Protein AF-A0A1E3W9G1-F1 (afdb_monomer)

Solvent-accessible surface area (backbone atoms only — not comparable to full-atom values): 9710 Å² total; per-residue (Å²): 134,84,79,87,73,79,78,73,86,50,67,66,60,49,48,41,68,75,67,39,70,68,61,75,42,59,70,64,45,57,69,68,51,80,87,74,96,67,66,75,86,49,48,66,54,54,53,50,47,46,66,70,64,34,41,70,50,72,61,52,53,50,43,53,52,48,52,49,48,34,66,64,41,34,56,85,68,69,52,82,55,91,99,53,67,56,91,52,40,55,71,46,56,67,44,75,68,46,51,54,50,38,54,54,50,12,29,49,46,20,46,76,71,74,40,58,51,46,53,72,65,32,41,59,73,49,35,60,80,58,41,56,92,36,52,37,59,31,78,92,47,54,92,47,39,70,65,50,52,52,51,49,52,53,47,42,61,71,66,48,72,77,123

Foldseek 3Di:
DDDPDDDDPDPVVVCCCVPPCLNVDVPNVVVPPDPDP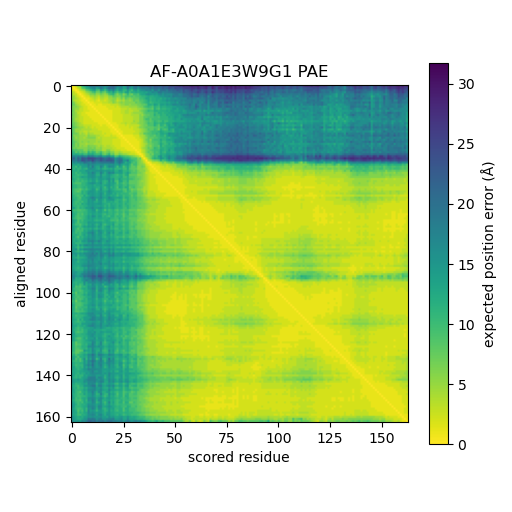DDPVCVVVVLVCLVVQADEDPLRVVLLVLLLCCLQQVVVLPDDDPPDPSRQFFPDFPDPVLSVVLVSQQSVQCVVVVHRYGFPVSSLVCVCVSGLVGTDTDPVCPVVSVVVSVSSSVSSPVRRDGD

pLDDT: mean 91.95, std 9.38, range [39.34, 98.38]

InterPro domains:
  IPR041628 ChlI/MoxR, AAA lid domain [PF17863] (89-140)

Radius of gyration: 20.79 Å; Cα contacts (8 Å, |Δi|>4): 150; chains: 1; bounding box: 50×44×44 Å

Sequence (163 aa):
MEITMETPKDRDIRRALAFDPRFYDADALVRTVPEDVLDYRVLSDVARAIQAEIHASEALERYTLDLWNAVRDPVSVGIDIDGVDMSRLVQGGASPRGMAYLVRAGRVAAWLDGRDMVVPEDLRTVFTEVMSHRVFLDPIYELRRDALVQALFGQVFATVPAP

Secondary structure (DSSP, 8-state):
-----PPP--HHHHHHHHH-GGGT-HHHHHTTSPS-SS-GGGHHHHHHHHHHHSB--HHHHHHHHHHHHHHH-TGGGT---TT--HHHHEEEE--HHHHHHHHHHHHHHHHHTT-SB--HHHHHHHHHHHHGGGEEEPGGGGGGHHHHHHHHHHHHHHHS---

Mean predicted aligned error: 7.39 Å

Structure (mmCIF, N/CA/C/O backbone):
data_AF-A0A1E3W9G1-F1
#
_entry.id   AF-A0A1E3W9G1-F1
#
loop_
_atom_site.group_PDB
_atom_site.id
_atom_site.type_symbol
_atom_site.label_atom_id
_atom_site.label_alt_id
_atom_site.label_comp_id
_atom_site.label_asym_id
_atom_site.label_entity_id
_atom_site.label_seq_id
_atom_site.pdbx_PDB_ins_code
_atom_site.Cartn_x
_atom_site.Cartn_y
_atom_site.Cartn_z
_atom_site.occupancy
_atom_site.B_iso_or_equiv
_atom_site.auth_seq_id
_atom_site.auth_comp_id
_atom_site.auth_asym_id
_atom_site.auth_atom_id
_atom_site.pdbx_PDB_model_num
ATOM 1 N N . MET A 1 1 ? 15.781 -4.820 4.191 1.00 40.22 1 MET A N 1
ATOM 2 C CA . MET A 1 1 ? 14.791 -5.658 3.493 1.00 40.22 1 MET A CA 1
ATOM 3 C C . MET A 1 1 ? 15.419 -7.031 3.449 1.00 40.22 1 MET A C 1
ATOM 5 O O . MET A 1 1 ? 16.341 -7.235 2.674 1.00 40.22 1 MET A O 1
ATOM 9 N N . GLU A 1 2 ? 15.074 -7.888 4.400 1.00 39.34 2 GLU A N 1
ATOM 10 C CA . GLU A 1 2 ? 15.549 -9.270 4.381 1.00 39.34 2 GLU A CA 1
ATOM 11 C C . GLU A 1 2 ? 14.642 -10.023 3.412 1.00 39.34 2 GLU A C 1
ATOM 13 O O . GLU A 1 2 ? 13.426 -10.032 3.584 1.00 39.34 2 GLU A O 1
ATOM 18 N N . ILE A 1 3 ? 15.214 -10.569 2.340 1.00 48.06 3 ILE A N 1
ATOM 19 C CA . ILE A 1 3 ? 14.472 -11.448 1.441 1.00 48.06 3 ILE A CA 1
ATOM 20 C C . ILE A 1 3 ? 14.398 -12.794 2.155 1.00 48.06 3 ILE A C 1
ATOM 22 O O . ILE A 1 3 ? 15.411 -13.482 2.283 1.00 48.06 3 ILE A O 1
ATOM 26 N N . THR A 1 4 ? 13.220 -13.158 2.663 1.00 59.72 4 THR A N 1
ATOM 27 C CA . THR A 1 4 ? 13.001 -14.487 3.234 1.00 59.72 4 THR A CA 1
ATOM 28 C C . THR A 1 4 ? 13.128 -15.519 2.119 1.00 59.72 4 THR A C 1
ATOM 30 O O . THR A 1 4 ? 12.236 -15.684 1.292 1.00 59.72 4 THR A O 1
ATOM 33 N N . MET A 1 5 ? 14.270 -16.197 2.073 1.00 71.81 5 MET A N 1
ATOM 34 C CA . MET A 1 5 ? 14.516 -17.303 1.157 1.00 71.81 5 MET A CA 1
ATOM 35 C C . MET A 1 5 ? 14.131 -18.601 1.856 1.00 71.81 5 MET A C 1
ATOM 37 O O . MET A 1 5 ? 14.751 -18.991 2.847 1.00 71.81 5 MET A O 1
ATOM 41 N N . GLU A 1 6 ? 13.096 -19.276 1.356 1.00 82.94 6 GLU A N 1
ATOM 42 C CA . GLU A 1 6 ? 12.755 -20.604 1.855 1.00 82.94 6 GLU A CA 1
ATOM 43 C C . GLU A 1 6 ? 13.922 -21.571 1.631 1.00 82.94 6 GLU A C 1
ATOM 45 O O . GLU A 1 6 ? 14.552 -21.592 0.571 1.00 82.94 6 GLU A O 1
ATOM 50 N N . THR A 1 7 ? 14.202 -22.417 2.625 1.00 84.88 7 THR A N 1
ATOM 51 C CA . THR A 1 7 ? 15.203 -23.473 2.458 1.00 84.88 7 THR A CA 1
ATOM 52 C C . THR A 1 7 ? 14.712 -24.467 1.399 1.00 84.88 7 THR A C 1
ATOM 54 O O . THR A 1 7 ? 13.642 -25.057 1.594 1.00 84.88 7 THR A O 1
ATOM 57 N N . PRO A 1 8 ? 15.482 -24.734 0.323 1.00 88.31 8 PRO A N 1
ATOM 58 C CA . PRO A 1 8 ? 15.073 -25.673 -0.721 1.00 88.31 8 PRO A CA 1
ATOM 59 C C . PRO A 1 8 ? 14.700 -27.024 -0.117 1.00 88.31 8 PRO A C 1
ATOM 61 O O . PRO A 1 8 ? 15.385 -27.486 0.788 1.00 88.31 8 PRO A O 1
ATOM 64 N N . LYS A 1 9 ? 13.619 -27.672 -0.562 1.00 93.25 9 LYS A N 1
ATOM 65 C CA . LYS A 1 9 ? 13.222 -29.005 -0.052 1.00 93.25 9 LYS A CA 1
ATOM 66 C C . LYS A 1 9 ? 14.000 -30.147 -0.708 1.00 93.25 9 LYS A C 1
ATOM 68 O O . LYS A 1 9 ? 14.152 -31.207 -0.107 1.00 93.25 9 LYS A O 1
ATOM 73 N N . ASP A 1 10 ? 14.509 -29.903 -1.909 1.00 95.56 10 ASP A N 1
ATOM 74 C CA . ASP A 1 10 ? 15.257 -30.864 -2.706 1.00 95.56 10 ASP A CA 1
ATOM 75 C C . ASP A 1 10 ? 16.619 -31.200 -2.069 1.00 95.56 10 ASP A C 1
ATOM 77 O O . ASP A 1 10 ? 17.390 -30.316 -1.678 1.00 95.56 10 ASP A O 1
ATOM 81 N N . ARG A 1 11 ? 16.906 -32.500 -1.940 1.00 94.44 11 ARG A N 1
ATOM 82 C CA . ARG A 1 11 ? 18.119 -33.003 -1.284 1.00 94.44 11 ARG A CA 1
ATOM 83 C C . ARG A 1 11 ? 19.382 -32.701 -2.087 1.00 94.44 11 ARG A C 1
ATOM 85 O O . ARG A 1 11 ? 20.414 -32.424 -1.475 1.00 94.44 11 ARG A O 1
ATOM 92 N N . ASP A 1 12 ? 19.314 -32.755 -3.410 1.00 94.44 12 ASP A N 1
ATOM 93 C CA . ASP A 1 12 ? 20.463 -32.518 -4.278 1.00 94.44 12 ASP A CA 1
ATOM 94 C C . ASP A 1 12 ? 20.807 -31.030 -4.312 1.00 94.44 12 ASP A C 1
ATOM 96 O O . ASP A 1 12 ? 21.983 -30.680 -4.207 1.00 94.44 12 ASP A O 1
ATOM 100 N N . ILE A 1 13 ? 19.798 -30.152 -4.298 1.00 91.12 13 ILE A N 1
ATOM 101 C CA . ILE A 1 13 ? 20.011 -28.705 -4.129 1.00 91.12 13 ILE A CA 1
ATOM 102 C C . ILE A 1 13 ? 20.655 -28.408 -2.770 1.00 91.12 13 ILE A C 1
ATOM 104 O O . ILE A 1 13 ? 21.646 -27.683 -2.707 1.00 91.12 13 ILE A O 1
ATOM 108 N N . ARG A 1 14 ? 20.151 -28.996 -1.673 1.00 92.56 14 ARG A N 1
ATOM 109 C CA . ARG A 1 14 ? 20.758 -28.826 -0.337 1.00 92.56 14 ARG A CA 1
ATOM 110 C C . ARG A 1 14 ? 22.206 -29.302 -0.298 1.00 92.56 14 ARG A C 1
ATOM 112 O O . ARG A 1 14 ? 23.049 -28.636 0.295 1.00 92.56 14 ARG A O 1
ATOM 119 N N . ARG A 1 15 ? 22.498 -30.447 -0.922 1.00 93.88 15 ARG A N 1
ATOM 120 C CA . ARG A 1 15 ? 23.861 -30.977 -1.028 1.00 93.88 15 ARG A CA 1
ATOM 121 C C . ARG A 1 15 ? 24.753 -30.029 -1.828 1.00 93.88 15 ARG A C 1
ATOM 123 O O . ARG A 1 15 ? 25.867 -29.768 -1.394 1.00 93.88 15 ARG A O 1
ATOM 130 N N . ALA A 1 16 ? 24.278 -29.511 -2.958 1.00 92.12 16 ALA A N 1
ATOM 131 C CA . ALA A 1 16 ? 25.036 -28.570 -3.773 1.00 92.12 16 ALA A CA 1
ATOM 132 C C . ALA A 1 16 ? 25.330 -27.277 -2.995 1.00 92.12 16 ALA A C 1
ATOM 134 O O . ALA A 1 16 ? 26.488 -26.909 -2.867 1.00 92.12 16 ALA A O 1
ATOM 135 N N . LEU A 1 17 ? 24.324 -26.655 -2.371 1.00 90.12 17 LEU A N 1
ATOM 136 C CA . LEU A 1 17 ? 24.512 -25.446 -1.556 1.00 90.12 17 LEU A CA 1
ATOM 137 C C . LEU A 1 17 ? 25.496 -25.647 -0.392 1.00 90.12 17 LEU A C 1
ATOM 139 O O . LEU A 1 17 ? 26.225 -24.725 -0.044 1.00 90.12 17 LEU A O 1
ATOM 143 N N . ALA A 1 18 ? 25.512 -26.838 0.213 1.00 91.56 18 ALA A N 1
ATOM 144 C CA . ALA A 1 18 ? 26.366 -27.135 1.360 1.00 91.56 18 ALA A CA 1
ATOM 145 C C . ALA A 1 18 ? 27.800 -27.549 0.994 1.00 91.56 18 ALA A C 1
ATOM 147 O O . ALA A 1 18 ? 28.691 -27.378 1.820 1.00 91.56 18 ALA A O 1
ATOM 148 N N . PHE A 1 19 ? 28.016 -28.147 -0.183 1.00 94.25 19 PHE A N 1
ATOM 149 C CA . PHE A 1 19 ? 29.280 -28.821 -0.509 1.00 94.25 19 PHE A CA 1
ATOM 150 C C . PHE A 1 19 ? 29.917 -28.401 -1.833 1.00 94.25 19 PHE A C 1
ATOM 152 O O . PHE A 1 19 ? 31.077 -28.744 -2.055 1.00 94.25 19 PHE A O 1
ATOM 159 N N . ASP A 1 20 ? 29.198 -27.716 -2.723 1.00 92.50 20 ASP A N 1
ATOM 160 C CA . ASP A 1 20 ? 29.766 -27.226 -3.976 1.00 92.50 20 ASP A CA 1
ATOM 161 C C . ASP A 1 20 ? 30.481 -25.884 -3.722 1.00 92.50 20 ASP A C 1
ATOM 163 O O . ASP A 1 20 ? 29.821 -24.889 -3.394 1.00 92.50 20 ASP A O 1
ATOM 167 N N . PRO A 1 21 ? 31.820 -25.818 -3.888 1.00 91.81 21 PRO A N 1
ATOM 168 C CA . PRO A 1 21 ? 32.594 -24.611 -3.608 1.00 91.81 21 PRO A CA 1
ATOM 169 C C . PRO A 1 21 ? 32.160 -23.389 -4.417 1.00 91.81 21 PRO A C 1
ATOM 171 O O . PRO A 1 21 ? 32.446 -22.263 -4.011 1.00 91.81 21 PRO A O 1
ATOM 174 N N . ARG A 1 22 ? 31.441 -23.580 -5.533 1.00 88.19 22 ARG A N 1
ATOM 175 C CA . ARG A 1 22 ? 30.888 -22.473 -6.325 1.00 88.19 22 ARG A CA 1
ATOM 176 C C . ARG A 1 22 ? 29.970 -21.544 -5.524 1.00 88.19 22 ARG A C 1
ATOM 178 O O . ARG A 1 22 ? 29.777 -20.411 -5.943 1.00 88.19 22 ARG A O 1
ATOM 185 N N . PHE A 1 23 ? 29.366 -22.017 -4.427 1.00 88.38 23 PHE A N 1
ATOM 186 C CA . PHE A 1 23 ? 28.466 -21.222 -3.581 1.00 88.38 23 PHE A CA 1
ATOM 187 C C . PHE A 1 23 ? 29.177 -20.567 -2.389 1.00 88.38 23 PHE A C 1
ATOM 189 O O . PHE A 1 23 ? 28.538 -19.844 -1.631 1.00 88.38 23 PHE A O 1
ATOM 196 N N . TYR A 1 24 ? 30.477 -20.812 -2.198 1.00 89.50 24 TYR A N 1
ATOM 197 C CA . TYR A 1 24 ? 31.230 -20.252 -1.068 1.00 89.50 24 TYR A CA 1
ATOM 198 C C . TYR A 1 24 ? 31.694 -18.814 -1.331 1.00 89.50 24 TYR A C 1
ATOM 200 O O . TYR A 1 24 ? 31.909 -18.059 -0.387 1.00 89.50 24 TYR A O 1
ATOM 208 N N . ASP A 1 25 ? 31.815 -18.435 -2.606 1.00 90.19 25 ASP A N 1
ATOM 209 C CA . ASP A 1 25 ? 32.100 -17.074 -3.056 1.00 90.19 25 ASP A CA 1
ATOM 210 C C . ASP A 1 25 ? 30.888 -16.540 -3.829 1.00 90.19 25 ASP A C 1
ATOM 212 O O . ASP A 1 25 ? 30.735 -16.746 -5.037 1.00 90.19 25 ASP A O 1
ATOM 216 N N . ALA A 1 26 ? 29.986 -15.887 -3.094 1.00 85.12 26 ALA A N 1
ATOM 217 C CA . ALA A 1 26 ? 28.770 -15.322 -3.664 1.00 85.12 26 ALA A CA 1
ATOM 218 C C . ALA A 1 26 ? 29.077 -14.249 -4.722 1.00 85.12 26 ALA A C 1
ATOM 220 O O . ALA A 1 26 ? 28.368 -14.175 -5.723 1.00 85.12 26 ALA A O 1
ATOM 221 N N . ASP A 1 27 ? 30.149 -13.470 -4.557 1.00 84.38 27 ASP A N 1
ATOM 222 C CA . ASP A 1 27 ? 30.515 -12.411 -5.500 1.00 84.38 27 ASP A CA 1
ATOM 223 C C . ASP A 1 27 ? 31.016 -12.992 -6.824 1.00 84.38 27 ASP A C 1
ATOM 225 O O . ASP A 1 27 ? 30.648 -12.503 -7.895 1.00 84.38 27 ASP A O 1
ATOM 229 N N . ALA A 1 28 ? 31.843 -14.042 -6.779 1.00 87.69 28 ALA A N 1
ATOM 230 C CA . ALA A 1 28 ? 32.281 -14.750 -7.979 1.00 87.69 28 ALA A CA 1
ATOM 231 C C . ALA A 1 28 ? 31.101 -15.420 -8.690 1.00 87.69 28 ALA A C 1
ATOM 233 O O . ALA A 1 28 ? 30.998 -15.329 -9.912 1.00 87.69 28 ALA A O 1
ATOM 234 N N . LEU A 1 29 ? 30.185 -16.040 -7.937 1.00 86.06 29 LEU A N 1
ATOM 235 C CA . LEU A 1 29 ? 28.988 -16.668 -8.492 1.00 86.06 29 LEU A CA 1
ATOM 236 C C . LEU A 1 29 ? 28.064 -15.642 -9.162 1.00 86.06 29 LEU A C 1
ATOM 238 O O . LEU A 1 29 ? 27.628 -15.873 -10.289 1.00 86.06 29 LEU A O 1
ATOM 242 N N . VAL A 1 30 ? 27.803 -14.500 -8.520 1.00 82.75 30 VAL A N 1
ATOM 243 C CA . VAL A 1 30 ? 26.979 -13.416 -9.083 1.00 82.75 30 VAL A CA 1
ATOM 244 C C . VAL A 1 30 ? 27.569 -12.896 -10.395 1.00 82.75 30 VAL A C 1
ATOM 246 O O . VAL A 1 30 ? 26.820 -12.680 -11.340 1.00 82.75 30 VAL A O 1
ATOM 249 N N . ARG A 1 31 ? 28.900 -12.794 -10.516 1.00 82.94 31 ARG A N 1
ATOM 250 C CA . ARG A 1 31 ? 29.566 -12.399 -11.776 1.00 82.94 31 ARG A CA 1
ATOM 251 C C . ARG A 1 31 ? 29.409 -13.408 -12.918 1.00 82.94 31 ARG A C 1
ATOM 253 O O . ARG A 1 31 ? 29.684 -13.060 -14.060 1.00 82.94 31 ARG A O 1
ATOM 260 N N . THR A 1 32 ? 29.020 -14.654 -12.632 1.00 84.19 32 THR A N 1
ATOM 261 C CA . THR A 1 32 ? 28.726 -15.653 -13.680 1.00 84.19 32 THR A CA 1
ATOM 262 C C . THR A 1 32 ? 27.313 -15.536 -14.240 1.00 84.19 32 THR A C 1
ATOM 264 O O . THR A 1 32 ? 27.019 -16.135 -15.275 1.00 84.19 32 THR A O 1
ATOM 267 N N . VAL A 1 33 ? 26.432 -14.791 -13.564 1.00 80.75 33 VAL A N 1
ATOM 268 C CA . VAL A 1 33 ? 25.102 -14.484 -14.089 1.00 80.75 33 VAL A CA 1
ATOM 269 C C . VAL A 1 33 ? 25.297 -13.603 -15.327 1.00 80.75 33 VAL A C 1
ATOM 271 O O . VAL A 1 33 ? 26.044 -12.629 -15.238 1.00 80.75 33 VAL A O 1
ATOM 274 N N . PRO A 1 34 ? 24.682 -13.938 -16.477 1.00 78.81 34 PRO A N 1
ATOM 275 C CA . PRO A 1 34 ? 24.786 -13.119 -17.677 1.00 78.81 34 PRO A CA 1
ATOM 276 C C . PRO A 1 34 ? 24.455 -11.661 -17.354 1.00 78.81 34 PRO A C 1
ATOM 278 O O . PRO A 1 34 ? 23.403 -11.386 -16.772 1.00 78.81 34 PRO A O 1
ATOM 281 N N . GLU A 1 35 ? 25.351 -10.742 -17.713 1.00 69.88 35 GLU A N 1
ATOM 282 C CA . GLU A 1 35 ? 25.028 -9.321 -17.675 1.00 69.88 35 GLU A CA 1
ATOM 283 C C . GLU A 1 35 ? 23.904 -9.055 -18.692 1.00 69.88 35 GLU A C 1
ATOM 285 O O . GLU A 1 35 ? 23.992 -9.439 -19.858 1.00 69.88 35 GLU A O 1
ATOM 290 N N . ASP A 1 36 ? 22.857 -8.404 -18.187 1.00 61.59 36 ASP A N 1
ATOM 291 C CA . ASP A 1 36 ? 21.780 -7.702 -18.888 1.00 61.59 36 ASP A CA 1
ATOM 292 C C . ASP A 1 36 ? 20.485 -8.446 -19.257 1.00 61.59 36 ASP A C 1
ATOM 294 O O . ASP A 1 36 ? 20.306 -9.014 -20.332 1.00 61.59 36 ASP A O 1
ATOM 298 N N . VAL A 1 37 ? 19.476 -8.226 -18.404 1.00 69.50 37 VAL A N 1
ATOM 299 C CA . VAL A 1 37 ? 18.115 -7.902 -18.876 1.00 69.50 37 VAL A CA 1
ATOM 300 C C . VAL A 1 37 ? 17.871 -6.377 -18.838 1.00 69.50 37 VAL A C 1
ATOM 302 O O . VAL A 1 37 ? 17.084 -5.876 -19.637 1.00 69.50 37 VAL A O 1
ATOM 305 N N . LEU A 1 38 ? 18.550 -5.612 -17.960 1.00 71.88 38 LEU A N 1
ATOM 306 C CA . LEU A 1 38 ? 18.410 -4.149 -17.868 1.00 71.88 38 LEU A CA 1
ATOM 307 C C . LEU A 1 38 ? 19.599 -3.475 -17.138 1.00 71.88 38 LEU A C 1
ATOM 309 O O . LEU A 1 38 ? 19.942 -3.894 -16.032 1.00 71.88 38 LEU A O 1
ATOM 313 N N . ASP A 1 39 ? 20.159 -2.387 -17.689 1.00 82.75 39 ASP A N 1
ATOM 314 C CA . ASP A 1 39 ? 21.196 -1.574 -17.018 1.00 82.75 39 ASP A CA 1
ATOM 315 C C . ASP A 1 39 ? 20.622 -0.906 -15.751 1.00 82.75 39 ASP A C 1
ATOM 317 O O . ASP A 1 39 ? 19.649 -0.148 -15.802 1.00 82.75 39 ASP A O 1
ATOM 321 N N . TYR A 1 40 ? 21.239 -1.137 -14.588 1.00 83.50 40 TYR A N 1
ATOM 322 C CA . TYR A 1 40 ? 20.778 -0.557 -13.323 1.00 83.50 40 TYR A CA 1
ATOM 323 C C . TYR A 1 40 ? 20.751 0.982 -13.340 1.00 83.50 40 TYR A C 1
ATOM 325 O O . TYR A 1 40 ? 19.966 1.601 -12.616 1.00 83.50 40 TYR A O 1
ATOM 333 N N . ARG A 1 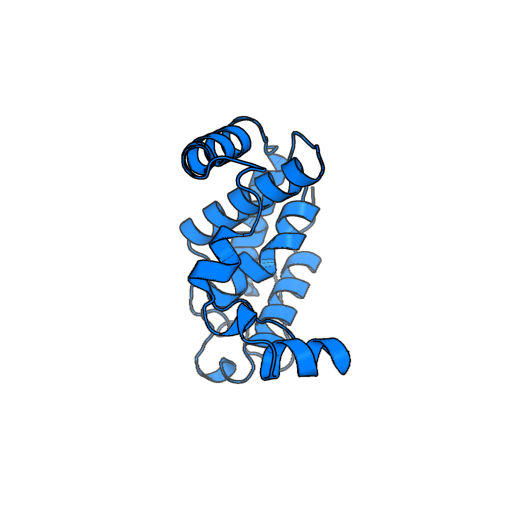41 ? 21.589 1.616 -14.172 1.00 85.50 41 ARG A N 1
ATOM 334 C CA . ARG A 1 41 ? 21.660 3.078 -14.304 1.00 85.50 41 ARG A CA 1
ATOM 335 C C . ARG A 1 41 ? 20.372 3.667 -14.867 1.00 85.50 41 ARG A C 1
ATOM 337 O O . ARG A 1 41 ? 20.034 4.793 -14.509 1.00 85.50 41 ARG A O 1
ATOM 344 N N . VAL A 1 42 ? 19.625 2.904 -15.671 1.00 89.06 42 VAL A N 1
ATOM 345 C CA . VAL A 1 42 ? 18.363 3.365 -16.270 1.00 89.06 42 VAL A CA 1
ATOM 346 C C . VAL A 1 42 ? 17.135 3.077 -15.404 1.00 89.06 42 VAL A C 1
ATOM 348 O O . VAL A 1 42 ? 16.047 3.558 -15.708 1.00 89.06 42 VAL A O 1
ATOM 351 N N . LEU A 1 43 ? 17.270 2.353 -14.284 1.00 89.69 43 LEU A N 1
ATOM 352 C CA . LEU A 1 43 ? 16.129 2.003 -13.421 1.00 89.69 43 LEU A CA 1
ATOM 353 C C . LEU A 1 43 ? 15.373 3.230 -12.903 1.00 89.69 43 LEU A C 1
ATOM 355 O O . LEU A 1 43 ? 14.150 3.204 -12.773 1.00 89.69 43 LEU A O 1
ATOM 359 N N . SER A 1 44 ? 16.090 4.323 -12.631 1.00 91.69 44 SER A N 1
ATOM 360 C CA . SER A 1 44 ? 15.463 5.579 -12.206 1.00 91.69 44 SER A CA 1
ATOM 361 C C . SER A 1 44 ? 14.613 6.202 -13.314 1.00 91.69 44 SER A C 1
ATOM 363 O O . SER A 1 44 ? 13.589 6.822 -13.024 1.00 91.69 44 SER A O 1
ATOM 365 N N . ASP A 1 45 ? 15.013 6.022 -14.572 1.00 94.38 45 ASP A N 1
ATOM 366 C CA . ASP A 1 45 ? 14.289 6.532 -15.732 1.00 94.38 45 ASP A CA 1
ATOM 367 C C . ASP A 1 45 ? 13.060 5.675 -16.027 1.00 94.38 45 ASP A C 1
ATOM 369 O O . ASP A 1 45 ? 11.981 6.229 -16.225 1.00 94.38 45 ASP A O 1
ATOM 373 N N . VAL A 1 46 ? 13.179 4.346 -15.924 1.00 93.56 46 VAL A N 1
ATOM 374 C CA . VAL A 1 46 ? 12.035 3.420 -15.995 1.00 93.56 46 VAL A CA 1
ATOM 375 C C . VAL A 1 46 ? 11.012 3.746 -14.911 1.00 93.56 46 VAL A C 1
ATOM 377 O O . VAL A 1 46 ? 9.828 3.913 -15.199 1.00 93.56 46 VAL A O 1
ATOM 380 N N . ALA A 1 47 ? 11.463 3.919 -13.665 1.00 94.50 47 ALA A N 1
ATOM 381 C CA . ALA A 1 47 ? 10.580 4.299 -12.572 1.00 94.50 47 ALA A CA 1
ATOM 382 C C . ALA A 1 47 ? 9.877 5.632 -12.863 1.00 94.50 47 ALA A C 1
ATOM 384 O O . ALA A 1 47 ? 8.673 5.741 -12.651 1.00 94.50 47 ALA A O 1
ATOM 385 N N . ARG A 1 48 ? 10.594 6.642 -13.373 1.00 96.56 48 ARG A N 1
ATOM 386 C CA . ARG A 1 48 ? 9.997 7.938 -13.727 1.00 96.56 48 ARG A CA 1
ATOM 387 C C . ARG A 1 48 ? 8.967 7.807 -14.849 1.00 96.56 48 ARG A C 1
ATOM 389 O O . ARG A 1 48 ? 7.905 8.406 -14.729 1.00 96.56 48 ARG A O 1
ATOM 396 N N . ALA A 1 49 ? 9.261 7.013 -15.879 1.00 96.94 49 ALA A N 1
ATOM 397 C CA . ALA A 1 49 ? 8.355 6.761 -16.995 1.00 96.94 49 ALA A CA 1
ATOM 398 C C . ALA A 1 49 ? 7.048 6.112 -16.517 1.00 96.94 49 ALA A C 1
ATOM 400 O O . ALA A 1 49 ? 5.980 6.652 -16.773 1.00 96.94 49 ALA A O 1
ATOM 401 N N . ILE A 1 50 ? 7.117 5.047 -15.708 1.00 97.62 50 ILE A N 1
ATOM 402 C CA . ILE A 1 50 ? 5.920 4.406 -15.130 1.00 97.62 50 ILE A CA 1
ATOM 403 C C . ILE A 1 50 ? 5.085 5.423 -14.340 1.00 97.62 50 ILE A C 1
ATOM 405 O O . ILE A 1 50 ? 3.864 5.466 -14.449 1.00 97.62 50 ILE A O 1
ATOM 409 N N . GLN A 1 51 ? 5.728 6.273 -13.536 1.00 97.56 51 GLN A N 1
ATOM 410 C CA . GLN A 1 51 ? 4.997 7.255 -12.732 1.00 97.56 51 GLN A CA 1
ATOM 411 C C . GLN A 1 51 ? 4.400 8.411 -13.550 1.00 97.56 51 GLN A C 1
ATOM 413 O O . GLN A 1 51 ? 3.497 9.080 -13.047 1.00 97.56 51 GLN A O 1
ATOM 418 N N . ALA A 1 52 ? 4.902 8.672 -14.756 1.00 96.56 52 ALA A N 1
ATOM 419 C CA . ALA A 1 52 ? 4.378 9.704 -15.646 1.00 96.56 52 ALA A CA 1
ATOM 420 C C . ALA A 1 52 ? 3.239 9.176 -16.532 1.00 96.56 52 ALA A C 1
ATOM 422 O O . ALA A 1 52 ? 2.231 9.860 -16.687 1.00 96.56 52 ALA A O 1
ATOM 423 N N . GLU A 1 53 ? 3.396 7.962 -17.060 1.00 97.38 53 GLU A N 1
ATOM 424 C CA . GLU A 1 53 ? 2.494 7.380 -18.061 1.00 97.38 53 GLU A CA 1
ATOM 425 C C . GLU A 1 53 ? 1.304 6.634 -17.445 1.00 97.38 53 GLU A C 1
ATOM 427 O O . GLU A 1 53 ? 0.242 6.578 -18.050 1.00 97.38 53 GLU A O 1
ATOM 432 N N . ILE A 1 54 ? 1.439 6.068 -16.238 1.00 98.19 54 ILE A N 1
ATOM 433 C CA . ILE A 1 54 ? 0.328 5.342 -15.610 1.00 98.19 54 ILE A CA 1
ATOM 434 C C . ILE A 1 54 ? -0.583 6.302 -14.851 1.00 98.19 54 ILE A C 1
ATOM 436 O O . ILE A 1 54 ? -0.202 6.918 -13.845 1.00 98.19 54 ILE A O 1
ATOM 440 N N . HIS A 1 55 ? -1.823 6.393 -15.313 1.00 96.44 55 HIS A N 1
ATOM 441 C CA . HIS A 1 55 ? -2.801 7.358 -14.842 1.00 96.44 55 HIS A CA 1
ATOM 442 C C . HIS A 1 55 ? -3.677 6.814 -13.707 1.00 96.44 55 HIS A C 1
ATOM 444 O O . HIS A 1 55 ? -3.897 5.613 -13.559 1.00 96.44 55 HIS A O 1
ATOM 450 N N . ALA A 1 56 ? -4.193 7.725 -12.885 1.00 95.94 56 ALA A N 1
ATOM 451 C CA . ALA A 1 56 ? -5.227 7.453 -11.894 1.00 95.94 56 ALA A CA 1
ATOM 452 C C . ALA A 1 56 ? -6.423 8.350 -12.215 1.00 95.94 56 ALA A C 1
ATOM 454 O O . ALA A 1 56 ? -6.242 9.526 -12.526 1.00 95.94 56 ALA A O 1
ATOM 455 N N . SER A 1 57 ? -7.633 7.796 -12.178 1.00 97.06 57 SER A N 1
ATOM 456 C CA . SER A 1 57 ? -8.850 8.587 -12.342 1.00 97.06 57 SER A CA 1
ATOM 457 C C . SER A 1 57 ? -9.169 9.363 -11.061 1.00 97.06 57 SER A C 1
ATOM 459 O O . SER A 1 57 ? -8.785 8.954 -9.965 1.00 97.06 57 SER A O 1
ATOM 461 N N . GLU A 1 58 ? -9.955 10.435 -11.171 1.00 97.12 58 GLU A N 1
ATOM 462 C CA . GLU A 1 58 ? -10.441 11.185 -10.002 1.00 97.12 58 GLU A CA 1
ATOM 463 C C . GLU A 1 58 ? -11.216 10.281 -9.022 1.00 97.12 58 GLU A C 1
ATOM 465 O O . GLU A 1 58 ? -11.140 10.436 -7.804 1.00 97.12 58 GLU A O 1
ATOM 470 N N . ALA A 1 59 ? -11.939 9.286 -9.546 1.00 97.25 59 ALA A N 1
ATOM 471 C CA . ALA A 1 59 ? -12.641 8.308 -8.723 1.00 97.25 59 ALA A CA 1
ATOM 472 C C . ALA A 1 59 ? -11.670 7.456 -7.890 1.00 97.25 59 ALA A C 1
ATOM 474 O O . ALA A 1 59 ? -11.930 7.208 -6.713 1.00 97.25 59 ALA A O 1
ATOM 475 N N . LEU A 1 60 ? -10.529 7.069 -8.468 1.00 96.94 60 LEU A N 1
ATOM 476 C CA . LEU A 1 60 ? -9.491 6.334 -7.755 1.00 96.94 60 LEU A CA 1
ATOM 477 C C . LEU A 1 60 ? -8.749 7.213 -6.740 1.00 96.94 60 LEU A C 1
ATOM 479 O O . LEU A 1 60 ? -8.391 6.735 -5.664 1.00 96.94 60 LEU A O 1
ATOM 483 N N . GLU A 1 61 ? -8.527 8.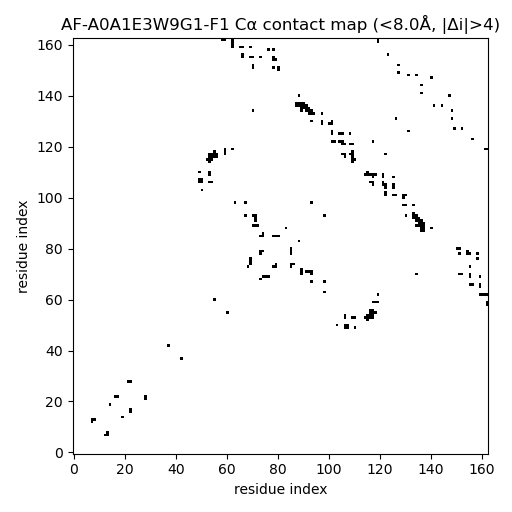491 -7.054 1.00 96.50 61 GLU A N 1
ATOM 484 C CA . GLU A 1 61 ? -7.957 9.448 -6.101 1.00 96.50 61 GLU A CA 1
ATOM 485 C C . GLU A 1 61 ? -8.840 9.558 -4.855 1.00 96.50 61 GLU A C 1
ATOM 487 O O . GLU A 1 61 ? -8.343 9.376 -3.742 1.00 96.50 61 GLU A O 1
ATOM 492 N N . ARG A 1 62 ? -10.156 9.748 -5.037 1.00 97.56 62 ARG A N 1
ATOM 493 C CA . ARG A 1 62 ? -11.128 9.760 -3.931 1.00 97.56 62 ARG A CA 1
ATOM 494 C C . ARG A 1 62 ? -11.099 8.456 -3.140 1.00 97.56 62 ARG A C 1
ATOM 496 O O . ARG A 1 62 ? -10.866 8.493 -1.939 1.00 97.56 62 ARG A O 1
ATOM 503 N N . TYR A 1 63 ? -11.197 7.316 -3.823 1.00 97.56 63 TYR A N 1
ATOM 504 C CA . TYR A 1 63 ? -11.118 6.000 -3.188 1.00 97.56 63 TYR A CA 1
ATOM 505 C C . TYR A 1 63 ? -9.838 5.821 -2.354 1.00 97.56 63 TYR A C 1
ATOM 507 O O . TYR A 1 63 ? -9.876 5.325 -1.231 1.00 97.56 63 TYR A O 1
ATOM 515 N N . THR A 1 64 ? -8.692 6.278 -2.861 1.00 97.06 64 THR A N 1
ATOM 516 C CA . THR A 1 64 ? -7.409 6.201 -2.147 1.00 97.06 64 THR A CA 1
ATOM 517 C C . THR A 1 64 ? -7.406 7.057 -0.879 1.00 97.06 64 THR A C 1
ATOM 519 O O . THR A 1 64 ? -6.860 6.638 0.144 1.00 97.06 64 THR A O 1
ATOM 522 N N . LEU A 1 65 ? -8.006 8.250 -0.930 1.00 96.75 65 LEU A N 1
ATOM 523 C CA . LEU A 1 65 ? -8.167 9.121 0.236 1.00 96.75 65 LEU A CA 1
ATOM 524 C C . LEU A 1 65 ? -9.163 8.537 1.247 1.00 96.75 65 LEU A C 1
ATOM 526 O O . LEU A 1 65 ? -8.925 8.627 2.450 1.00 96.75 65 LEU A O 1
ATOM 530 N N . ASP A 1 66 ? -10.222 7.880 0.785 1.00 97.25 66 ASP A N 1
ATOM 531 C CA . ASP A 1 66 ? -11.200 7.225 1.655 1.00 97.25 66 ASP A CA 1
ATOM 532 C C . ASP A 1 66 ? -10.578 6.030 2.390 1.00 97.25 66 ASP A C 1
ATOM 534 O O . ASP A 1 66 ? -10.707 5.922 3.610 1.00 97.25 66 ASP A O 1
ATOM 538 N N . LEU A 1 67 ? -9.797 5.194 1.690 1.00 96.88 67 LEU A N 1
ATOM 539 C CA . LEU A 1 67 ? -8.982 4.145 2.318 1.00 96.88 67 LEU A CA 1
ATOM 540 C C . LEU A 1 67 ? -8.029 4.725 3.365 1.00 96.88 67 LEU A C 1
ATOM 542 O O . LEU A 1 67 ? -7.839 4.153 4.440 1.00 96.88 67 LEU A O 1
ATOM 546 N N . TRP A 1 68 ? -7.410 5.864 3.051 1.00 96.56 68 TRP A N 1
ATOM 547 C CA . TRP A 1 68 ? -6.481 6.520 3.956 1.00 96.56 68 TRP A CA 1
ATOM 548 C C . TRP A 1 68 ? -7.163 6.969 5.249 1.00 96.56 68 TRP A C 1
ATOM 550 O O . TRP A 1 68 ? -6.658 6.695 6.343 1.00 96.56 68 TRP A O 1
ATOM 560 N N . ASN A 1 69 ? -8.317 7.622 5.121 1.00 95.69 69 ASN A N 1
ATOM 561 C CA . ASN A 1 69 ? -9.114 8.082 6.250 1.00 95.69 69 ASN A CA 1
ATOM 562 C C . ASN A 1 69 ? -9.614 6.901 7.086 1.00 95.69 69 ASN A C 1
ATOM 564 O O . ASN A 1 69 ? -9.440 6.918 8.300 1.00 95.69 69 ASN A O 1
ATOM 568 N N . ALA A 1 70 ? -10.114 5.841 6.447 1.00 96.31 70 ALA A N 1
ATOM 569 C CA . ALA A 1 70 ? -10.598 4.643 7.128 1.00 96.31 70 ALA A CA 1
ATOM 570 C C . ALA A 1 70 ? -9.505 3.918 7.934 1.00 96.31 70 ALA A C 1
ATOM 572 O O . ALA A 1 70 ? -9.779 3.388 9.006 1.00 96.31 70 ALA A O 1
ATOM 573 N N . VAL A 1 71 ? -8.249 3.913 7.465 1.00 95.56 71 VAL A N 1
ATOM 574 C CA . VAL A 1 71 ? -7.124 3.367 8.249 1.00 95.56 71 VAL A CA 1
ATOM 575 C C . VAL A 1 71 ? -6.749 4.279 9.417 1.00 95.56 71 VAL A C 1
ATOM 577 O O . VAL A 1 71 ? -6.387 3.787 10.484 1.00 95.56 71 VAL A O 1
ATOM 580 N N . ARG A 1 72 ? -6.772 5.602 9.218 1.00 94.00 72 ARG A N 1
ATOM 581 C CA . ARG A 1 72 ? -6.362 6.571 10.247 1.00 94.00 72 ARG A CA 1
ATOM 582 C C . ARG A 1 72 ? -7.391 6.746 11.353 1.00 94.00 72 ARG A C 1
ATOM 584 O O . ARG A 1 72 ? -6.996 6.962 12.492 1.00 94.00 72 ARG A O 1
ATOM 591 N N . ASP A 1 73 ? -8.666 6.689 11.003 1.00 95.12 73 ASP A N 1
ATOM 592 C CA . ASP A 1 73 ? -9.790 6.829 11.920 1.00 95.12 73 ASP A CA 1
ATOM 593 C C . ASP A 1 73 ? -10.858 5.767 11.602 1.00 95.12 73 ASP A C 1
ATOM 595 O O . ASP A 1 73 ? -11.894 6.073 11.001 1.00 95.12 73 ASP A O 1
ATOM 599 N N . PRO A 1 74 ? -10.615 4.498 11.990 1.00 95.81 74 PRO A N 1
ATOM 600 C CA . PRO A 1 74 ? -11.540 3.399 11.712 1.00 95.81 74 PRO A CA 1
ATOM 601 C C . PRO A 1 74 ? -12.912 3.601 12.367 1.00 95.81 74 PRO A C 1
ATOM 603 O O . PRO A 1 74 ? -13.928 3.152 11.839 1.00 95.81 74 PRO A O 1
ATOM 606 N N . VAL A 1 75 ? -12.956 4.315 13.497 1.00 95.94 75 VAL A N 1
ATOM 607 C CA . VAL A 1 75 ? -14.197 4.581 14.235 1.00 95.94 75 VAL A CA 1
ATOM 608 C C . VAL A 1 75 ? -15.112 5.509 13.441 1.00 95.94 75 VAL A C 1
ATOM 610 O O . VAL A 1 75 ? -16.316 5.260 13.381 1.00 95.94 75 VAL A O 1
ATOM 613 N N . SER A 1 76 ? -14.561 6.533 12.778 1.00 94.62 76 SER A N 1
ATOM 614 C CA . SER A 1 76 ? -15.350 7.478 11.969 1.00 94.62 76 SER A CA 1
ATOM 615 C C . SER A 1 76 ? -16.139 6.827 10.830 1.00 94.62 76 SER A C 1
ATOM 617 O O . SER A 1 76 ? -17.170 7.357 10.415 1.00 94.62 76 SER A O 1
ATOM 619 N N . VAL A 1 77 ? -15.676 5.671 10.350 1.00 95.25 77 VAL A N 1
ATOM 620 C CA . VAL A 1 77 ? -16.300 4.903 9.263 1.00 95.25 77 VAL A CA 1
ATOM 621 C C . VAL A 1 77 ? -17.036 3.653 9.759 1.00 95.25 77 VAL A C 1
ATOM 623 O O . VAL A 1 77 ? -17.534 2.877 8.951 1.00 95.25 77 VAL A O 1
ATOM 626 N N . GLY A 1 78 ? -17.144 3.461 11.079 1.00 95.50 78 GLY A N 1
ATOM 627 C CA . GLY A 1 78 ? -17.912 2.367 11.678 1.00 95.50 78 GLY A CA 1
ATOM 628 C C . GLY A 1 78 ? -17.229 0.998 11.643 1.00 95.50 78 GLY A C 1
ATOM 629 O O . GLY A 1 78 ? -17.917 -0.016 11.736 1.00 95.50 78 GLY A O 1
ATOM 630 N N . ILE A 1 79 ? -15.900 0.948 11.510 1.00 97.19 79 ILE A N 1
ATOM 631 C CA . ILE A 1 79 ? -15.146 -0.309 11.580 1.00 97.19 79 ILE A CA 1
ATOM 632 C C . ILE A 1 79 ? -15.044 -0.764 13.036 1.00 97.19 79 ILE A C 1
ATOM 634 O O . ILE A 1 79 ? -14.550 -0.029 13.893 1.00 97.19 79 ILE A O 1
ATOM 638 N N . ASP A 1 80 ? -15.448 -2.009 13.281 1.00 96.38 80 ASP A N 1
ATOM 639 C CA . ASP A 1 80 ? -15.403 -2.660 14.588 1.00 96.38 80 ASP A CA 1
ATOM 640 C C . ASP A 1 80 ? -14.682 -4.014 14.507 1.00 96.38 80 ASP A C 1
ATOM 642 O O . ASP A 1 80 ? -14.891 -4.792 13.571 1.00 96.38 80 ASP A O 1
ATOM 646 N N . ILE A 1 81 ? -13.804 -4.291 15.475 1.00 96.12 81 ILE A N 1
ATOM 647 C CA . ILE A 1 81 ? -13.067 -5.557 15.587 1.00 96.12 81 ILE A CA 1
ATOM 648 C C . ILE A 1 81 ? -13.320 -6.118 16.982 1.00 96.12 81 ILE A C 1
ATOM 650 O O . ILE A 1 81 ? -12.972 -5.497 17.985 1.00 96.12 81 ILE A O 1
ATOM 654 N N . ASP A 1 82 ? -13.879 -7.327 17.041 1.00 94.81 82 ASP A N 1
ATOM 655 C CA . ASP A 1 82 ? -14.252 -7.960 18.304 1.00 94.81 82 ASP A CA 1
ATOM 656 C C . ASP A 1 82 ? -13.074 -8.055 19.293 1.00 94.81 82 ASP A C 1
ATOM 658 O O . ASP A 1 82 ? -11.946 -8.440 18.952 1.00 94.81 82 ASP A O 1
ATOM 662 N N . GLY A 1 83 ? -13.348 -7.685 20.544 1.00 92.88 83 GLY A N 1
ATOM 663 C CA . GLY A 1 83 ? -12.360 -7.657 21.622 1.00 92.88 83 GLY A CA 1
ATOM 664 C C . GLY A 1 83 ? -11.265 -6.593 21.468 1.00 92.88 83 GLY A C 1
ATOM 665 O O . GLY A 1 83 ? -10.188 -6.757 22.053 1.00 92.88 83 GLY A O 1
ATOM 666 N N . VAL A 1 84 ? -11.499 -5.536 20.683 1.00 96.12 84 VAL A N 1
ATOM 667 C CA . VAL A 1 84 ? -10.565 -4.419 20.481 1.00 96.12 84 VAL A CA 1
ATOM 668 C C .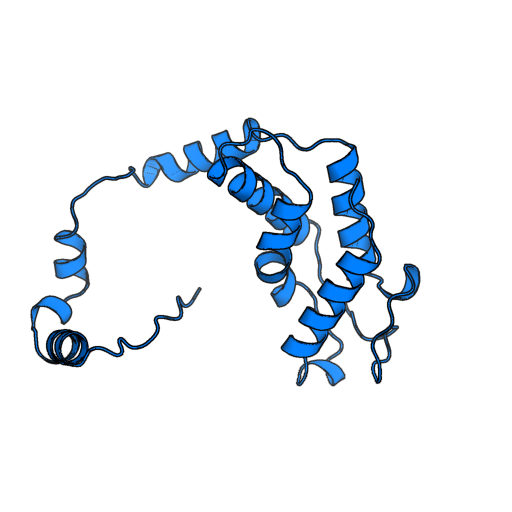 VAL A 1 84 ? -11.275 -3.092 20.736 1.00 96.12 84 VAL A C 1
ATOM 670 O O . VAL A 1 84 ? -12.294 -2.785 20.133 1.00 96.12 84 VAL A O 1
ATOM 673 N N . ASP A 1 85 ? -10.706 -2.258 21.603 1.00 95.94 85 ASP A N 1
ATOM 674 C CA . ASP A 1 85 ? -11.113 -0.856 21.716 1.00 95.94 85 ASP A CA 1
ATOM 675 C C . ASP A 1 85 ? -10.589 -0.073 20.504 1.00 95.94 85 ASP A C 1
ATOM 677 O O . ASP A 1 85 ? -9.440 0.388 20.477 1.00 95.94 85 ASP A O 1
ATOM 681 N N . MET A 1 86 ? -11.442 0.054 19.486 1.00 95.50 86 MET A N 1
ATOM 682 C CA . MET A 1 86 ? -11.116 0.703 18.215 1.00 95.50 86 MET A CA 1
ATOM 683 C C . MET A 1 86 ? -10.742 2.178 18.368 1.00 95.50 86 MET A C 1
ATOM 685 O O . MET A 1 86 ? -9.926 2.672 17.591 1.00 95.50 86 MET A O 1
ATOM 689 N N . SER A 1 87 ? -11.253 2.865 19.398 1.00 93.31 87 SER A N 1
ATOM 690 C CA . SER A 1 87 ? -10.920 4.273 19.673 1.00 93.31 87 SER A CA 1
ATOM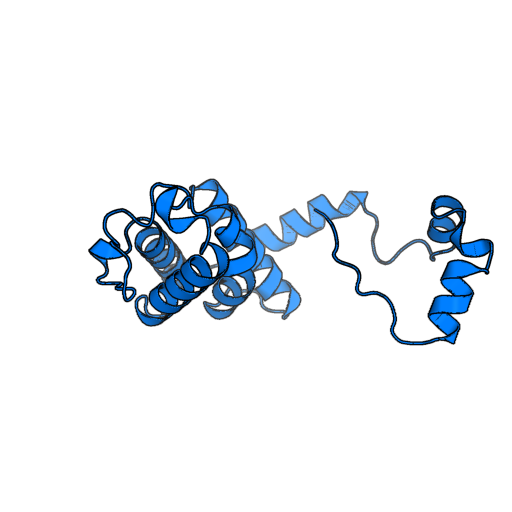 691 C C . SER A 1 87 ? -9.454 4.475 20.053 1.00 93.31 87 SER A C 1
ATOM 693 O O . SER A 1 87 ? -8.917 5.578 19.948 1.00 93.31 87 SER A O 1
ATOM 695 N N . ARG A 1 88 ? -8.795 3.394 20.479 1.00 93.94 88 ARG A N 1
ATOM 696 C CA . ARG A 1 88 ? -7.392 3.384 20.879 1.00 93.94 88 ARG A CA 1
ATOM 697 C C . ARG A 1 88 ? -6.505 2.597 19.933 1.00 93.94 88 ARG A C 1
ATOM 699 O O . ARG A 1 88 ? -5.294 2.762 20.017 1.00 93.94 88 ARG A O 1
ATOM 706 N N . LEU A 1 89 ? -7.073 1.759 19.062 1.00 95.25 89 LEU A N 1
ATOM 707 C CA . LEU A 1 89 ? -6.312 0.826 18.234 1.00 95.25 89 LEU A CA 1
ATOM 708 C C . LEU A 1 89 ? -5.208 1.527 17.441 1.00 95.25 89 LEU A C 1
ATOM 710 O O . LEU A 1 89 ? -4.058 1.120 17.550 1.00 95.25 89 LEU A O 1
ATOM 714 N N . VAL A 1 90 ? -5.545 2.558 16.662 1.00 94.69 90 VAL A N 1
ATOM 715 C CA . VAL A 1 90 ? -4.596 3.268 15.795 1.00 94.69 90 VAL A CA 1
ATOM 716 C C . VAL A 1 90 ? -4.128 4.546 16.490 1.00 94.69 90 VAL A C 1
ATOM 718 O O . VAL A 1 90 ? -4.871 5.512 16.607 1.00 94.69 90 VAL A O 1
ATOM 721 N N . GLN A 1 91 ? -2.871 4.569 16.931 1.00 92.44 91 GLN A N 1
ATOM 722 C CA . GLN A 1 91 ? -2.249 5.743 17.567 1.00 92.44 91 GLN A CA 1
ATOM 723 C C . GLN A 1 91 ? -1.640 6.710 16.547 1.00 92.44 91 GLN A C 1
ATOM 725 O O . GLN A 1 91 ? -1.327 7.862 16.851 1.00 92.44 91 GLN A O 1
ATOM 730 N N . GLY A 1 92 ? -1.442 6.246 15.317 1.00 88.88 92 GLY A N 1
ATOM 731 C CA . GLY A 1 92 ? -0.949 7.070 14.232 1.00 88.88 92 GLY A CA 1
ATOM 732 C C . GLY A 1 92 ? -0.417 6.239 13.080 1.00 88.88 92 GLY A C 1
ATOM 733 O O . GLY A 1 92 ? -0.649 5.037 12.970 1.00 88.88 92 GLY A O 1
ATOM 734 N N . GLY A 1 93 ? 0.343 6.896 12.211 1.00 87.25 93 GLY A N 1
ATOM 735 C CA . GLY A 1 93 ? 0.858 6.268 11.003 1.00 87.25 93 GLY A CA 1
ATOM 736 C C . GLY A 1 93 ? 0.020 6.622 9.786 1.00 87.25 93 GLY A C 1
ATOM 737 O O . GLY A 1 93 ? -0.590 7.692 9.760 1.00 87.25 93 GLY A O 1
ATOM 738 N N . ALA A 1 94 ? 0.095 5.784 8.746 1.00 85.31 94 ALA A N 1
ATOM 739 C CA . ALA A 1 94 ? -0.438 6.060 7.415 1.00 85.31 94 ALA A CA 1
ATOM 740 C C . ALA A 1 94 ? -0.123 7.517 7.032 1.00 85.31 94 ALA A C 1
ATOM 742 O O . ALA A 1 94 ? -0.984 8.384 6.968 1.00 85.31 94 ALA A O 1
ATOM 743 N N . SER A 1 95 ? 1.159 7.864 6.947 1.00 90.50 95 SER A N 1
ATOM 744 C CA . SER A 1 95 ? 1.551 9.246 6.636 1.00 90.50 95 SER A CA 1
ATOM 745 C C . SER A 1 95 ? 1.281 9.568 5.158 1.00 90.50 95 SER A C 1
ATOM 747 O O . SER A 1 95 ? 1.199 8.635 4.353 1.00 90.50 95 SER A O 1
ATOM 749 N N . PRO A 1 96 ? 1.263 10.857 4.753 1.00 93.38 96 PRO A N 1
ATOM 750 C CA . PRO A 1 96 ? 1.190 11.229 3.334 1.00 93.38 96 PRO A CA 1
ATOM 751 C C . PRO A 1 96 ? 2.256 10.516 2.487 1.00 93.38 96 PRO A C 1
ATOM 753 O O . PRO A 1 96 ? 2.013 10.110 1.355 1.00 93.38 96 PRO A O 1
ATOM 756 N N . ARG A 1 97 ? 3.437 10.269 3.074 1.00 92.94 97 ARG A N 1
ATOM 757 C CA . ARG A 1 97 ? 4.509 9.487 2.449 1.00 92.94 97 ARG A CA 1
ATOM 758 C C . ARG A 1 97 ? 4.110 8.027 2.209 1.00 92.94 97 ARG A C 1
ATOM 760 O O . ARG A 1 97 ? 4.478 7.479 1.180 1.00 92.94 97 ARG A O 1
ATOM 767 N N . GLY A 1 98 ? 3.414 7.388 3.151 1.00 92.88 98 GLY A N 1
ATOM 768 C CA . GLY A 1 98 ? 2.892 6.026 2.978 1.00 92.88 98 GLY A CA 1
ATOM 769 C C . GLY A 1 98 ? 1.909 5.944 1.814 1.00 92.88 98 GLY A C 1
ATOM 770 O O . GLY A 1 98 ? 2.092 5.113 0.933 1.00 92.88 98 GLY A O 1
ATOM 771 N N . MET A 1 99 ? 0.969 6.888 1.746 1.00 94.88 99 MET A N 1
ATOM 772 C CA . MET A 1 99 ? 0.002 6.967 0.648 1.00 94.88 99 MET A CA 1
ATOM 773 C C . MET A 1 99 ? 0.658 7.227 -0.707 1.00 94.88 99 MET A C 1
ATOM 775 O O . MET A 1 99 ? 0.322 6.573 -1.689 1.00 94.88 99 MET A O 1
ATOM 779 N N . ALA A 1 100 ? 1.655 8.113 -0.763 1.00 95.31 100 ALA A N 1
ATOM 780 C CA . ALA A 1 100 ? 2.421 8.325 -1.986 1.00 95.31 100 ALA A CA 1
ATOM 781 C C . ALA A 1 100 ? 3.112 7.031 -2.455 1.00 95.31 100 ALA A C 1
ATOM 783 O O . ALA A 1 100 ? 3.107 6.732 -3.644 1.00 95.31 100 ALA A O 1
ATOM 784 N N . TYR A 1 101 ? 3.678 6.234 -1.540 1.00 96.06 101 TYR A N 1
ATOM 785 C CA . TYR A 1 101 ? 4.242 4.926 -1.894 1.00 96.06 101 TYR A CA 1
ATOM 786 C C . TYR A 1 101 ? 3.178 3.918 -2.332 1.00 96.06 101 TYR A C 1
ATOM 788 O O . TYR A 1 101 ? 3.448 3.156 -3.256 1.00 96.06 101 TYR A O 1
ATOM 796 N N . LEU A 1 102 ? 1.986 3.945 -1.731 1.00 97.06 102 LEU A N 1
ATOM 797 C CA . LEU A 1 102 ? 0.872 3.079 -2.116 1.00 97.06 102 LEU A CA 1
ATOM 798 C C . LEU A 1 102 ? 0.452 3.337 -3.566 1.00 97.06 102 LEU A C 1
ATOM 800 O O . LEU A 1 102 ? 0.409 2.408 -4.365 1.00 97.06 102 LEU A O 1
ATOM 804 N N . VAL A 1 103 ? 0.235 4.603 -3.931 1.00 97.31 103 VAL A N 1
ATOM 805 C CA . VAL A 1 103 ? -0.126 4.987 -5.306 1.00 97.31 103 VAL A CA 1
ATOM 806 C C . VAL A 1 103 ? 0.997 4.647 -6.286 1.00 97.31 103 VAL A C 1
ATOM 808 O O . VAL A 1 103 ? 0.738 4.110 -7.361 1.00 97.31 103 VAL A O 1
ATOM 811 N N . ARG A 1 104 ? 2.260 4.902 -5.916 1.00 97.31 104 ARG A N 1
ATOM 812 C CA . ARG A 1 104 ? 3.416 4.543 -6.755 1.00 97.31 104 ARG A CA 1
ATOM 813 C C . ARG A 1 104 ? 3.489 3.041 -7.013 1.00 97.31 104 ARG A C 1
ATOM 815 O O . ARG A 1 104 ? 3.767 2.653 -8.144 1.00 97.31 104 ARG A O 1
ATOM 822 N N . ALA A 1 105 ? 3.247 2.224 -5.989 1.00 97.56 105 ALA A N 1
ATOM 823 C CA . ALA A 1 105 ? 3.217 0.771 -6.102 1.00 97.56 105 ALA A CA 1
ATOM 824 C C . ALA A 1 105 ? 2.022 0.293 -6.940 1.00 97.56 105 ALA A C 1
ATOM 826 O O . ALA A 1 105 ? 2.208 -0.552 -7.807 1.00 97.56 105 ALA A O 1
ATOM 827 N N . GLY A 1 106 ? 0.838 0.893 -6.771 1.00 98.06 106 GLY A N 1
ATOM 828 C CA . GLY A 1 106 ? -0.331 0.602 -7.607 1.00 98.06 106 GLY A CA 1
ATOM 829 C C . GLY A 1 106 ? -0.099 0.912 -9.089 1.00 98.06 106 GLY A C 1
ATOM 830 O O . GLY A 1 106 ? -0.455 0.116 -9.948 1.00 98.06 106 GLY A O 1
ATOM 831 N N . ARG A 1 107 ? 0.593 2.016 -9.404 1.00 98.38 107 ARG A N 1
ATOM 832 C CA . ARG A 1 107 ? 1.015 2.328 -10.782 1.00 98.38 107 ARG A CA 1
ATOM 833 C C . ARG A 1 107 ? 1.964 1.287 -11.364 1.00 98.38 107 ARG A C 1
ATOM 835 O O . ARG A 1 107 ? 1.856 0.950 -12.536 1.00 98.38 107 ARG A O 1
ATOM 842 N N . VAL A 1 108 ? 2.883 0.768 -10.551 1.00 97.75 108 VAL A N 1
ATOM 843 C CA . VAL A 1 108 ? 3.770 -0.323 -10.975 1.00 97.75 108 VAL A CA 1
ATOM 844 C C . VAL A 1 108 ? 2.979 -1.614 -11.191 1.00 97.75 108 VAL A C 1
ATOM 846 O O . VAL A 1 108 ? 3.231 -2.286 -12.182 1.00 97.75 108 VAL A O 1
ATOM 849 N N . ALA A 1 109 ? 2.012 -1.938 -10.327 1.00 97.88 109 ALA A N 1
ATOM 850 C CA . ALA A 1 109 ? 1.146 -3.107 -10.501 1.00 97.88 109 ALA A CA 1
ATOM 851 C C . ALA A 1 109 ? 0.347 -3.032 -11.815 1.00 97.88 109 ALA A C 1
ATOM 853 O O . ALA A 1 109 ? 0.415 -3.954 -12.621 1.00 97.88 109 ALA A O 1
ATOM 854 N N . ALA A 1 110 ? -0.285 -1.888 -12.097 1.00 98.12 110 ALA A N 1
ATOM 855 C CA . ALA A 1 110 ? -0.987 -1.660 -13.359 1.00 98.12 110 ALA A CA 1
ATOM 856 C C . ALA A 1 110 ? -0.068 -1.804 -14.583 1.00 98.12 110 ALA A C 1
ATOM 858 O O . ALA A 1 110 ? -0.427 -2.457 -15.561 1.00 98.12 110 ALA A O 1
ATOM 859 N N . TRP A 1 111 ? 1.138 -1.234 -14.511 1.00 97.88 111 TRP A N 1
ATOM 860 C CA . TRP A 1 111 ? 2.129 -1.330 -15.582 1.00 97.88 111 TRP A CA 1
ATOM 861 C C . TRP A 1 111 ? 2.604 -2.767 -15.828 1.00 97.88 111 TRP A C 1
ATOM 863 O O . TRP A 1 111 ? 2.736 -3.172 -16.982 1.00 97.88 111 TRP A O 1
ATOM 873 N N . LEU A 1 112 ? 2.839 -3.546 -14.765 1.00 96.69 112 LEU A N 1
ATOM 874 C CA . LEU A 1 112 ? 3.214 -4.962 -14.872 1.00 96.69 112 LEU A CA 1
ATOM 875 C C . LEU A 1 112 ? 2.117 -5.797 -15.546 1.00 96.69 112 LEU A C 1
ATOM 877 O O . LEU A 1 112 ? 2.431 -6.737 -16.273 1.00 96.69 112 LEU A O 1
ATOM 881 N N . ASP A 1 113 ? 0.857 -5.402 -15.372 1.00 96.94 113 ASP A N 1
ATOM 882 C CA . ASP A 1 113 ? -0.303 -5.991 -16.046 1.00 96.94 113 ASP A CA 1
ATOM 883 C C . ASP A 1 113 ? -0.541 -5.436 -17.465 1.00 96.94 113 ASP A C 1
ATOM 885 O O . ASP A 1 113 ? -1.535 -5.775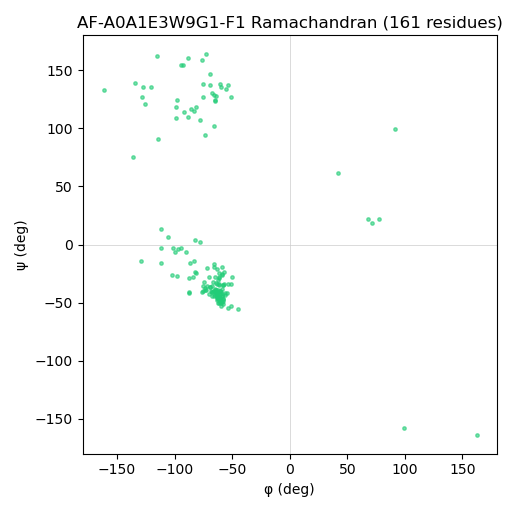 -18.110 1.00 96.94 113 ASP A O 1
ATOM 889 N N . GLY A 1 114 ? 0.343 -4.570 -17.973 1.00 97.00 114 GLY A N 1
ATOM 890 C CA . GLY A 1 114 ? 0.233 -3.974 -19.306 1.00 97.00 114 GLY A CA 1
ATOM 891 C C . GLY A 1 114 ? -0.889 -2.940 -19.447 1.00 97.00 114 GLY A C 1
ATOM 892 O O . GLY A 1 114 ? -1.302 -2.642 -20.568 1.00 97.00 114 GLY A O 1
ATOM 893 N N . ARG A 1 115 ? -1.397 -2.403 -18.332 1.00 97.25 115 ARG A N 1
ATOM 894 C CA . ARG A 1 115 ? -2.413 -1.342 -18.302 1.00 97.25 115 ARG A CA 1
ATOM 895 C C . ARG A 1 115 ? -1.758 0.030 -18.188 1.00 97.25 115 ARG A C 1
ATOM 897 O O . ARG A 1 115 ? -0.666 0.162 -17.646 1.00 97.25 115 ARG A O 1
ATOM 904 N N . ASP A 1 116 ? -2.459 1.051 -18.665 1.00 97.19 116 ASP A N 1
ATOM 905 C CA . ASP A 1 116 ? -2.090 2.472 -18.589 1.00 97.19 116 ASP A CA 1
ATOM 906 C C . ASP A 1 116 ? -2.841 3.228 -17.476 1.00 97.19 116 ASP A C 1
ATOM 908 O O . ASP A 1 116 ? -2.579 4.403 -17.217 1.00 97.19 116 ASP A O 1
ATOM 912 N N . MET A 1 117 ? -3.757 2.553 -16.779 1.00 97.38 117 MET A N 1
ATOM 913 C CA . MET A 1 117 ? -4.541 3.116 -15.688 1.00 97.38 117 MET A CA 1
ATOM 914 C C . MET A 1 117 ? -4.592 2.172 -14.487 1.00 97.38 117 MET A C 1
ATOM 916 O O . MET A 1 117 ? -4.759 0.955 -14.624 1.00 97.38 117 MET A O 1
ATOM 920 N N . VAL A 1 118 ? -4.472 2.762 -13.299 1.00 98.06 118 VAL A N 1
ATOM 921 C CA . VAL A 1 118 ? -4.603 2.059 -12.021 1.00 98.06 118 VAL A CA 1
ATOM 922 C C . VAL A 1 118 ? -6.074 1.767 -11.734 1.00 98.06 118 VAL A C 1
ATOM 924 O O . VAL A 1 118 ? -6.934 2.632 -11.909 1.00 98.06 118 VAL A O 1
ATOM 927 N N . VAL A 1 119 ? -6.350 0.562 -11.244 1.00 97.50 119 VAL A N 1
ATOM 928 C CA . VAL A 1 119 ? -7.671 0.124 -10.779 1.00 97.50 119 VAL A CA 1
ATOM 929 C C . VAL A 1 119 ? -7.631 -0.174 -9.271 1.00 97.50 119 VAL A C 1
ATOM 931 O O . VAL A 1 119 ? -6.545 -0.317 -8.699 1.00 97.50 119 VAL A O 1
ATOM 934 N N . PRO A 1 120 ? -8.778 -0.239 -8.574 1.00 97.81 120 PRO A N 1
ATOM 935 C CA . PRO A 1 120 ? -8.815 -0.472 -7.127 1.00 97.81 120 PRO A CA 1
ATOM 936 C C . PRO A 1 120 ? -8.052 -1.726 -6.674 1.00 97.81 120 PRO A C 1
ATOM 938 O O . PRO A 1 120 ? -7.438 -1.726 -5.603 1.00 97.81 120 PRO A O 1
ATOM 941 N N . GLU A 1 121 ? -8.051 -2.777 -7.492 1.00 97.38 121 GLU A N 1
ATOM 942 C CA . GLU A 1 121 ? -7.372 -4.048 -7.241 1.00 97.38 121 GLU A CA 1
ATOM 943 C C . GLU A 1 121 ? -5.846 -3.892 -7.153 1.00 97.38 121 GLU A C 1
ATOM 945 O O . GLU A 1 121 ? -5.218 -4.558 -6.328 1.00 97.38 121 GLU A O 1
ATOM 950 N N . ASP A 1 122 ? -5.250 -2.968 -7.914 1.00 97.94 122 ASP A N 1
ATOM 951 C CA . ASP A 1 122 ? -3.808 -2.683 -7.859 1.00 97.94 122 ASP A CA 1
ATOM 952 C C . ASP A 1 122 ? -3.397 -2.169 -6.487 1.00 97.94 122 ASP A C 1
ATOM 954 O O . ASP A 1 122 ? -2.416 -2.621 -5.894 1.00 97.94 122 ASP A O 1
ATOM 958 N N . LEU A 1 123 ? -4.181 -1.220 -5.969 1.00 97.50 123 LEU A N 1
ATOM 959 C CA . LEU A 1 123 ? -3.949 -0.630 -4.661 1.00 97.50 123 LEU A CA 1
ATOM 960 C C . LEU A 1 123 ? -4.138 -1.673 -3.569 1.00 97.50 123 LEU A C 1
ATOM 962 O O . LEU A 1 123 ? -3.302 -1.755 -2.676 1.00 97.50 123 LEU A O 1
ATOM 966 N N . ARG A 1 124 ? -5.200 -2.486 -3.656 1.00 96.00 124 ARG A N 1
ATOM 967 C CA . ARG A 1 124 ? -5.494 -3.553 -2.686 1.00 96.00 124 ARG A CA 1
ATOM 968 C C . ARG A 1 124 ? -4.383 -4.599 -2.636 1.00 96.00 124 ARG A C 1
ATOM 970 O O . ARG A 1 124 ? -3.968 -4.976 -1.543 1.00 96.00 124 ARG A O 1
ATOM 977 N N . THR A 1 125 ? -3.863 -5.009 -3.792 1.00 95.00 125 THR A N 1
ATOM 978 C CA . THR A 1 125 ? -2.822 -6.045 -3.904 1.00 95.00 125 THR A CA 1
ATOM 979 C C . THR A 1 125 ? -1.537 -5.651 -3.180 1.00 95.00 125 THR A C 1
ATOM 981 O O . THR A 1 125 ? -0.929 -6.473 -2.500 1.00 95.00 125 THR A O 1
ATOM 984 N N . VAL A 1 126 ? -1.135 -4.382 -3.272 1.00 96.50 126 VAL A N 1
ATOM 985 C CA . VAL A 1 126 ? 0.101 -3.886 -2.639 1.00 96.50 126 VAL A CA 1
ATOM 986 C C . VAL A 1 126 ? -0.139 -3.218 -1.280 1.00 96.50 126 VAL A C 1
ATOM 988 O O . VAL A 1 126 ? 0.815 -2.822 -0.608 1.00 96.50 126 VAL A O 1
ATOM 991 N N . PHE A 1 127 ? -1.397 -3.084 -0.850 1.00 96.25 127 PHE A N 1
ATOM 992 C CA . PHE A 1 127 ? -1.775 -2.293 0.321 1.00 96.25 127 PHE A CA 1
ATOM 993 C C . PHE A 1 127 ? -1.101 -2.781 1.595 1.00 96.25 127 PHE A C 1
ATOM 995 O O . PHE A 1 127 ? -0.461 -2.000 2.297 1.00 96.25 127 PHE A O 1
ATOM 1002 N N . THR A 1 128 ? -1.226 -4.076 1.884 1.00 94.00 128 THR A N 1
ATOM 1003 C CA . THR A 1 128 ? -0.709 -4.675 3.114 1.00 94.00 128 THR A CA 1
ATOM 1004 C C . THR A 1 128 ? 0.803 -4.522 3.203 1.00 94.00 128 THR A C 1
ATOM 1006 O O . THR A 1 128 ? 1.314 -4.080 4.232 1.00 94.00 128 THR A O 1
ATOM 1009 N N . GLU A 1 129 ? 1.518 -4.790 2.114 1.00 93.56 129 GLU A N 1
ATOM 1010 C CA . GLU A 1 129 ? 2.978 -4.674 2.064 1.00 93.56 129 GLU A CA 1
ATOM 1011 C C . GLU A 1 129 ? 3.448 -3.229 2.261 1.00 93.56 129 GLU A C 1
ATOM 1013 O O . GLU A 1 129 ? 4.415 -2.964 2.979 1.00 93.56 129 GLU A O 1
ATOM 1018 N N . VAL A 1 130 ? 2.728 -2.261 1.687 1.00 94.94 130 VAL A N 1
ATOM 1019 C CA . VAL A 1 130 ? 3.068 -0.841 1.827 1.00 94.94 130 VAL A CA 1
ATOM 1020 C C . VAL A 1 130 ? 2.691 -0.294 3.206 1.00 94.94 130 VAL A C 1
ATOM 1022 O O . VAL A 1 130 ? 3.451 0.501 3.767 1.00 94.94 130 VAL A O 1
ATOM 1025 N N . MET A 1 131 ? 1.535 -0.681 3.750 1.00 94.38 131 MET A N 1
ATOM 1026 C CA . MET A 1 131 ? 0.896 -0.002 4.883 1.00 94.38 131 MET A CA 1
ATOM 1027 C C . MET A 1 131 ? 1.078 -0.704 6.228 1.00 94.38 131 MET A C 1
ATOM 1029 O O . MET A 1 131 ? 1.069 -0.016 7.246 1.00 94.38 131 MET A O 1
ATOM 1033 N N . SER A 1 132 ? 1.280 -2.025 6.270 1.00 91.94 132 SER A N 1
ATOM 1034 C CA . SER A 1 132 ? 1.338 -2.811 7.519 1.00 91.94 132 SER A CA 1
ATOM 1035 C C . SER A 1 132 ? 2.311 -2.225 8.543 1.00 91.94 132 SER A C 1
ATOM 1037 O O . SER A 1 132 ? 1.934 -1.896 9.666 1.00 91.94 132 SER A O 1
ATOM 1039 N N . HIS A 1 133 ? 3.554 -1.991 8.134 1.00 90.38 133 HIS A N 1
ATOM 1040 C CA . HIS A 1 133 ? 4.624 -1.413 8.952 1.00 90.38 133 HIS A CA 1
ATOM 1041 C C . HIS A 1 133 ? 4.516 0.114 9.124 1.00 90.38 133 HIS A C 1
ATOM 1043 O O . HIS A 1 133 ? 5.390 0.745 9.717 1.00 90.38 133 HIS A O 1
ATOM 1049 N N . ARG A 1 134 ? 3.472 0.734 8.564 1.00 92.56 134 ARG A N 1
ATOM 1050 C CA . ARG A 1 134 ? 3.229 2.182 8.608 1.00 92.56 134 ARG A CA 1
ATOM 1051 C C . ARG A 1 134 ? 2.023 2.560 9.443 1.00 92.56 134 ARG A C 1
ATOM 1053 O O . ARG A 1 134 ? 1.783 3.755 9.566 1.00 92.56 134 ARG A O 1
ATOM 1060 N N . VAL A 1 135 ? 1.281 1.600 9.983 1.00 93.00 135 VAL A N 1
ATOM 1061 C CA . VAL A 1 135 ? 0.214 1.824 10.963 1.00 93.00 135 VAL A CA 1
ATOM 1062 C C . VAL A 1 135 ? 0.791 1.554 12.344 1.00 93.00 135 VAL A C 1
ATOM 1064 O O . VAL A 1 135 ? 1.346 0.481 12.566 1.00 93.00 135 VAL A O 1
ATOM 1067 N N . PHE A 1 136 ? 0.703 2.523 13.251 1.00 93.50 136 PHE A N 1
ATOM 1068 C CA . PHE A 1 136 ? 1.169 2.382 14.628 1.00 93.50 136 PHE A CA 1
ATOM 1069 C C . PHE A 1 136 ? -0.024 2.069 15.521 1.00 93.50 136 PHE A C 1
ATOM 1071 O O . PHE A 1 136 ? -0.961 2.867 15.603 1.00 93.50 136 PHE A O 1
ATOM 1078 N N . LEU A 1 137 ? 0.016 0.901 16.158 1.00 95.25 137 LEU A N 1
ATOM 1079 C CA . LEU A 1 137 ? -1.031 0.470 17.072 1.00 95.25 137 LEU A CA 1
ATOM 1080 C C . LEU A 1 137 ? -0.747 0.957 18.500 1.00 95.25 137 LEU A C 1
ATOM 1082 O O . LEU A 1 137 ? 0.391 1.299 18.829 1.00 95.25 137 LEU A O 1
ATOM 1086 N N . ASP A 1 138 ? -1.769 0.993 19.358 1.00 96.00 138 ASP A N 1
ATOM 1087 C CA . ASP A 1 138 ? -1.550 1.131 20.805 1.00 96.00 138 ASP A CA 1
ATOM 1088 C C . ASP A 1 138 ? -0.692 -0.048 21.303 1.00 96.00 138 ASP A C 1
ATOM 1090 O O . ASP A 1 138 ? -0.960 -1.193 20.921 1.00 96.00 138 ASP A O 1
ATOM 1094 N N . PRO A 1 139 ? 0.331 0.198 22.147 1.00 94.62 139 PRO A N 1
ATOM 1095 C CA . PRO A 1 139 ? 1.226 -0.841 22.651 1.00 94.62 139 PRO A CA 1
ATOM 1096 C C . PRO A 1 139 ? 0.530 -2.070 23.248 1.00 94.62 139 PRO A C 1
ATOM 1098 O O . PRO A 1 139 ? 1.085 -3.167 23.186 1.00 94.62 139 PRO A O 1
ATOM 1101 N N . ILE A 1 140 ? -0.685 -1.924 23.795 1.00 95.00 140 ILE A N 1
ATOM 1102 C CA . ILE A 1 140 ? -1.471 -3.056 24.315 1.00 95.00 140 ILE A CA 1
ATOM 1103 C C . ILE A 1 140 ? -1.817 -4.096 23.231 1.00 95.00 140 ILE A C 1
ATOM 1105 O O . ILE A 1 140 ? -2.019 -5.272 23.537 1.00 95.00 140 ILE A O 1
ATOM 1109 N N . TYR A 1 141 ? -1.853 -3.680 21.964 1.00 95.50 141 TYR A N 1
ATOM 1110 C CA . TYR A 1 141 ? -2.219 -4.502 20.812 1.00 95.50 141 TYR A CA 1
ATOM 1111 C C . TYR A 1 141 ? -1.019 -5.028 20.017 1.00 95.50 141 TYR A C 1
ATOM 1113 O O . TYR A 1 141 ? -1.202 -5.873 19.140 1.00 95.50 141 TYR A O 1
ATOM 1121 N N . GLU A 1 142 ? 0.207 -4.601 20.332 1.00 92.00 142 GLU A N 1
ATOM 1122 C CA . GLU A 1 142 ? 1.392 -4.904 19.517 1.00 92.00 142 GLU A CA 1
ATOM 1123 C C . GLU A 1 142 ? 1.705 -6.412 19.465 1.00 92.00 142 GLU A C 1
ATOM 1125 O O . GLU A 1 142 ? 2.098 -6.934 18.425 1.00 92.00 142 GLU A O 1
ATOM 1130 N N . LEU A 1 143 ? 1.422 -7.160 20.541 1.00 93.62 143 LEU A N 1
ATOM 1131 C CA . LEU A 1 143 ? 1.570 -8.627 20.566 1.00 93.62 143 LEU A CA 1
ATOM 1132 C C . LEU A 1 143 ? 0.642 -9.356 19.577 1.00 93.62 143 LEU A C 1
ATOM 1134 O O . LEU A 1 143 ? 0.895 -10.507 19.229 1.00 93.62 143 LEU A O 1
ATOM 1138 N N . ARG A 1 144 ? -0.444 -8.708 19.141 1.00 94.19 144 ARG A N 1
ATOM 1139 C CA . ARG A 1 144 ? -1.430 -9.231 18.179 1.00 94.19 144 ARG A CA 1
ATOM 1140 C C . ARG A 1 144 ? -1.381 -8.485 16.842 1.00 94.19 144 ARG A C 1
ATOM 1142 O O . ARG A 1 144 ? -2.307 -8.631 16.043 1.00 94.19 144 ARG A O 1
ATOM 1149 N N . ARG A 1 145 ? -0.329 -7.693 16.601 1.00 93.31 145 ARG A N 1
ATOM 1150 C CA . ARG A 1 145 ? -0.199 -6.771 15.465 1.00 93.31 145 ARG A CA 1
ATOM 1151 C 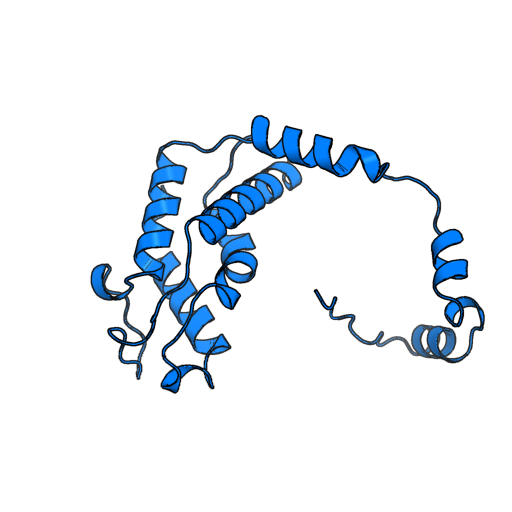C . ARG A 1 145 ? -0.612 -7.392 14.142 1.00 93.31 145 ARG A C 1
ATOM 1153 O O . ARG A 1 145 ? -1.482 -6.841 13.482 1.00 93.31 145 ARG A O 1
ATOM 1160 N N . ASP A 1 146 ? -0.016 -8.518 13.767 1.00 92.88 146 ASP A N 1
ATOM 1161 C CA . ASP A 1 146 ? -0.229 -9.093 12.437 1.00 92.88 146 ASP A CA 1
ATOM 1162 C C . ASP A 1 146 ? -1.700 -9.451 12.216 1.00 92.88 146 ASP A C 1
ATOM 1164 O O . ASP A 1 146 ? -2.296 -9.046 11.222 1.00 92.88 146 ASP A O 1
ATOM 1168 N N . ALA A 1 147 ? -2.325 -10.116 13.190 1.00 94.94 147 ALA A N 1
ATOM 1169 C CA . ALA A 1 147 ? -3.741 -10.461 13.123 1.00 94.94 147 ALA A CA 1
ATOM 1170 C C . ALA A 1 147 ? -4.643 -9.215 13.089 1.00 94.94 147 ALA A C 1
ATOM 1172 O O . ALA A 1 147 ? -5.610 -9.176 12.332 1.00 94.94 147 ALA A O 1
ATOM 1173 N N . LEU A 1 148 ? -4.325 -8.189 13.885 1.00 96.06 148 LEU A N 1
ATOM 1174 C CA . LEU A 1 148 ? -5.125 -6.966 13.974 1.00 96.06 148 LEU A CA 1
ATOM 1175 C C . LEU A 1 148 ? -4.984 -6.068 12.747 1.00 96.06 148 LEU A C 1
ATOM 1177 O O . LEU A 1 148 ? -5.979 -5.524 12.286 1.00 96.06 148 LEU A O 1
ATOM 1181 N N . VAL A 1 149 ? -3.783 -5.939 12.186 1.00 95.50 149 VAL A N 1
ATOM 1182 C CA . VAL A 1 149 ? -3.542 -5.191 10.946 1.00 95.50 149 VAL A CA 1
ATOM 1183 C C . VAL A 1 149 ? -4.258 -5.862 9.777 1.00 95.50 149 VAL A C 1
ATOM 1185 O O . VAL A 1 149 ? -4.920 -5.177 9.002 1.00 95.50 149 VAL A O 1
ATOM 1188 N N . GLN A 1 150 ? -4.187 -7.193 9.677 1.00 95.12 150 GLN A N 1
ATOM 1189 C CA . GLN A 1 150 ? -4.916 -7.942 8.649 1.00 95.12 150 GLN A CA 1
ATOM 1190 C C . GLN A 1 150 ? -6.433 -7.780 8.800 1.00 95.12 150 GLN A C 1
ATOM 1192 O O . GLN A 1 150 ? -7.121 -7.490 7.822 1.00 95.12 150 GLN A O 1
ATOM 1197 N N . ALA A 1 151 ? -6.956 -7.903 10.025 1.00 96.62 151 ALA A N 1
ATOM 1198 C CA . ALA A 1 151 ? -8.375 -7.692 10.303 1.00 96.62 151 ALA A CA 1
ATOM 1199 C C . ALA A 1 151 ? -8.818 -6.258 9.971 1.00 96.62 151 ALA A C 1
ATOM 1201 O O . ALA A 1 151 ? -9.833 -6.072 9.302 1.00 96.62 151 ALA A O 1
ATOM 1202 N N . LEU A 1 152 ? -8.033 -5.254 10.373 1.00 96.56 152 LEU A N 1
ATOM 1203 C CA . LEU A 1 152 ? -8.293 -3.847 10.081 1.00 96.56 152 LEU A CA 1
ATOM 1204 C C . LEU A 1 152 ? -8.343 -3.591 8.574 1.00 96.56 152 LEU A C 1
ATOM 1206 O O . LEU A 1 152 ? -9.304 -3.002 8.095 1.00 96.56 152 LEU A O 1
ATOM 1210 N N . PHE A 1 153 ? -7.346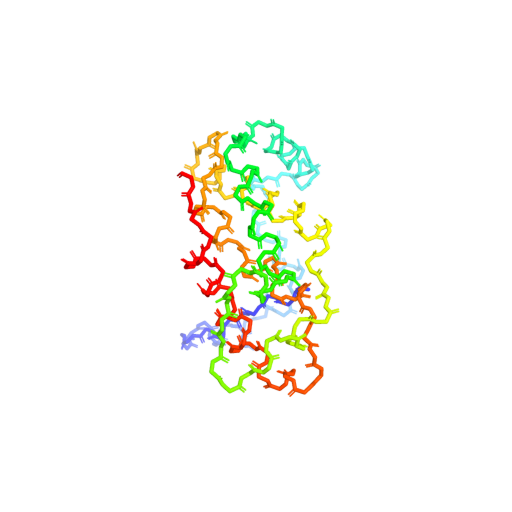 -4.045 7.813 1.00 96.62 153 PHE A N 1
ATOM 1211 C CA . PHE A 1 153 ? -7.323 -3.835 6.362 1.00 96.62 153 PHE A CA 1
ATOM 1212 C C . PHE A 1 153 ? -8.476 -4.559 5.663 1.00 96.62 153 PHE A C 1
ATOM 1214 O O . PHE A 1 153 ? -9.105 -3.981 4.778 1.00 96.62 153 PHE A O 1
ATOM 1221 N N . GLY A 1 154 ? -8.822 -5.769 6.111 1.00 96.44 154 GLY A N 1
ATOM 1222 C CA . GLY A 1 154 ? -10.010 -6.477 5.636 1.00 96.44 154 GLY A CA 1
ATOM 1223 C C . GLY A 1 154 ? -11.300 -5.677 5.854 1.00 96.44 154 GLY A C 1
ATOM 1224 O O . GLY A 1 154 ? -12.086 -5.518 4.921 1.00 96.44 154 GLY A O 1
ATOM 1225 N N . GLN A 1 155 ? -11.490 -5.115 7.052 1.00 97.31 155 GLN A N 1
ATOM 1226 C CA . GLN A 1 155 ? -12.649 -4.269 7.362 1.00 97.31 155 GLN A CA 1
ATOM 1227 C C . GLN A 1 155 ? -12.651 -2.959 6.568 1.00 97.31 155 GLN A C 1
ATOM 1229 O O . GLN A 1 155 ? -13.697 -2.547 6.068 1.00 97.31 155 GLN A O 1
ATOM 1234 N N . VAL A 1 156 ? -11.488 -2.328 6.385 1.00 96.94 156 VAL A N 1
ATOM 1235 C CA . VAL A 1 156 ? -11.343 -1.129 5.547 1.00 96.94 156 VAL A CA 1
ATOM 1236 C C . VAL A 1 156 ? -11.803 -1.411 4.117 1.00 96.94 156 VAL A C 1
ATOM 1238 O O . VAL A 1 156 ? -12.597 -0.644 3.580 1.00 96.94 156 VAL A O 1
ATOM 1241 N N . PHE A 1 157 ? -11.386 -2.524 3.507 1.00 96.62 157 PHE A N 1
ATOM 1242 C CA . PHE A 1 157 ? -11.817 -2.873 2.147 1.00 96.62 157 PHE A CA 1
ATOM 1243 C C . PHE A 1 157 ? -13.288 -3.273 2.042 1.00 96.62 157 PHE A C 1
ATOM 1245 O O . PHE A 1 157 ? -13.881 -3.096 0.978 1.00 96.62 157 PHE A O 1
ATOM 1252 N N . ALA A 1 158 ? -13.869 -3.820 3.111 1.00 96.25 158 ALA A N 1
ATOM 1253 C CA . ALA A 1 158 ? -15.294 -4.130 3.170 1.00 96.25 158 ALA A CA 1
ATOM 1254 C C . ALA A 1 158 ? -16.158 -2.868 3.343 1.00 96.25 158 ALA A C 1
ATOM 1256 O O . ALA A 1 158 ? -17.278 -2.819 2.841 1.00 96.25 158 ALA A O 1
ATOM 1257 N N . THR A 1 159 ? -15.632 -1.858 4.039 1.00 96.81 159 THR A N 1
ATOM 1258 C CA . THR A 1 159 ? -16.352 -0.624 4.384 1.00 96.81 159 THR A CA 1
ATOM 1259 C C . THR A 1 159 ? -16.239 0.436 3.292 1.00 96.81 159 THR A C 1
ATOM 1261 O O . THR A 1 159 ? -17.220 1.107 2.983 1.00 96.81 159 THR A O 1
ATOM 1264 N N . VAL A 1 160 ? -15.053 0.596 2.697 1.00 96.69 160 VAL A N 1
ATOM 1265 C CA . VAL A 1 160 ? -14.796 1.604 1.662 1.00 96.69 160 VAL A CA 1
ATOM 1266 C C . VAL A 1 160 ? -15.129 1.017 0.283 1.00 96.69 160 VAL A C 1
ATOM 1268 O O . VAL A 1 160 ? -14.400 0.138 -0.196 1.00 96.69 160 VAL A O 1
ATOM 1271 N N . PRO A 1 161 ? -16.206 1.478 -0.383 1.00 94.31 161 PRO A N 1
ATOM 1272 C CA . PRO A 1 161 ? -16.605 0.941 -1.675 1.00 94.31 161 PRO A CA 1
ATOM 1273 C C . PRO A 1 161 ? -15.592 1.325 -2.756 1.00 94.31 161 PRO A C 1
ATOM 1275 O O . PRO A 1 161 ? -15.125 2.462 -2.817 1.00 94.31 161 PRO A O 1
ATOM 1278 N N . ALA A 1 162 ? -15.268 0.367 -3.623 1.00 93.44 162 ALA A N 1
ATOM 1279 C CA . ALA A 1 162 ? -14.543 0.662 -4.851 1.00 93.44 162 ALA A CA 1
ATOM 1280 C C . ALA A 1 162 ? -15.452 1.454 -5.823 1.00 93.44 162 ALA A C 1
ATOM 1282 O O . ALA A 1 162 ? -16.669 1.241 -5.799 1.00 93.44 162 ALA A O 1
ATOM 1283 N N . PRO A 1 163 ? -14.883 2.374 -6.624 1.00 89.12 163 PRO A N 1
ATOM 1284 C CA . PRO A 1 163 ? -15.614 3.185 -7.599 1.00 89.12 163 PRO A CA 1
ATOM 1285 C C . PRO A 1 163 ? -16.167 2.391 -8.788 1.00 89.12 163 PRO A C 1
ATOM 128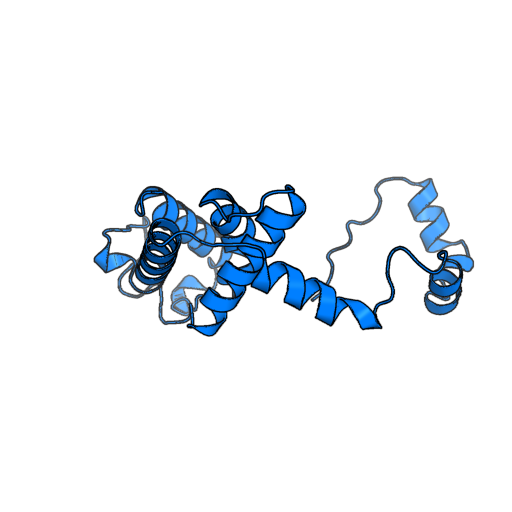7 O O . PRO A 1 163 ? -15.634 1.298 -9.085 1.00 89.12 163 PRO A O 1
#

Nearest PDB structures (foldseek):
  2r44-assembly1_A  TM=7.380E-01  e=7.097E-07  Cytophaga hutchinsonii ATCC 33406
  6l8d-assembly1_C  TM=5.659E-01  e=9.455E-04  Synechocystis sp. PCC 6803 substr. Kazusa
  6l8d-assembly1_B  TM=5.437E-01  e=1.122E-03  Synechocystis sp. PCC 6803 substr. Kazusa
  6l8d-assembly1_D  TM=5.455E-01  e=1.493E-03  Synechocystis sp. PCC 6803 substr. Kazusa
  6l8d-assembly1_F  TM=5.352E-01  e=1.258E-03  Synechocystis sp. PCC 6803 substr. Kazusa

Organism: NCBI:txid1774971